Protein AF-A0A381VHI2-F1 (afdb_monomer_lite)

Foldseek 3Di:
DQDKDKFKFFWADWAQDPQKTKTWTWGADPVRDTDIAIEIFGHSVVQVVQVDDPVQRDGRWIKMFIAGADPVPPSYGHGQWMQGPVRDITGRPPPPDD

Radius of gyration: 12.61 Å; chains: 1; bounding box: 37×30×30 Å

Organism: NCBI:txid408172

Structure (mmCIF, N/CA/C/O backbone):
data_AF-A0A381VHI2-F1
#
_entry.id   AF-A0A381VHI2-F1
#
loop_
_atom_site.group_PDB
_atom_site.id
_atom_site.type_symbol
_atom_site.label_atom_id
_atom_site.label_alt_id
_atom_site.label_comp_id
_atom_site.label_asym_id
_atom_site.label_entity_id
_atom_site.label_seq_id
_atom_site.pdbx_PDB_ins_code
_atom_site.Cartn_x
_atom_site.Cartn_y
_atom_site.Cartn_z
_atom_site.occupancy
_atom_site.B_iso_or_equiv
_atom_site.auth_seq_id
_atom_site.auth_comp_id
_atom_site.auth_asym_id
_atom_site.auth_atom_id
_atom_site.pdbx_PDB_model_num
ATOM 1 N N . MET A 1 1 ? 13.023 7.750 13.895 1.00 44.47 1 MET A N 1
ATOM 2 C CA . MET A 1 1 ? 12.296 6.467 13.904 1.00 44.47 1 MET A CA 1
ATOM 3 C C . MET A 1 1 ? 10.905 6.735 13.371 1.00 44.47 1 MET A C 1
ATOM 5 O O . MET A 1 1 ? 10.010 7.087 14.129 1.00 44.47 1 MET A O 1
ATOM 9 N N . THR A 1 2 ? 10.760 6.719 12.054 1.00 56.09 2 THR A N 1
ATOM 10 C CA . THR A 1 2 ? 9.449 6.704 11.409 1.00 56.09 2 THR A CA 1
ATOM 11 C C . THR A 1 2 ? 8.868 5.321 11.686 1.00 56.09 2 THR A C 1
ATOM 13 O O . THR A 1 2 ? 9.534 4.333 11.403 1.00 56.09 2 THR A O 1
ATOM 16 N N . LYS A 1 3 ? 7.722 5.242 12.368 1.00 67.38 3 LYS A N 1
ATOM 17 C CA . LYS A 1 3 ? 7.064 3.957 12.604 1.00 67.38 3 LYS A CA 1
ATOM 18 C C . LYS A 1 3 ? 6.345 3.570 11.322 1.00 67.38 3 LYS A C 1
ATOM 20 O O . LYS A 1 3 ? 5.474 4.316 10.879 1.00 67.38 3 LYS A O 1
ATOM 25 N N . GLU A 1 4 ? 6.739 2.445 10.754 1.00 80.62 4 GLU A N 1
ATOM 26 C CA . GLU A 1 4 ? 5.985 1.787 9.698 1.00 80.62 4 GLU A CA 1
ATOM 27 C C . GLU A 1 4 ? 4.617 1.374 10.244 1.00 80.62 4 GLU A C 1
ATOM 29 O O . GLU A 1 4 ? 4.493 0.960 11.404 1.00 80.62 4 GLU A O 1
ATOM 34 N N . ILE A 1 5 ? 3.589 1.527 9.418 1.00 85.56 5 ILE A N 1
ATOM 35 C CA . ILE A 1 5 ? 2.252 1.017 9.689 1.00 85.56 5 ILE A CA 1
ATOM 36 C C . ILE A 1 5 ? 1.884 -0.011 8.630 1.00 85.56 5 ILE A C 1
ATOM 38 O O . ILE A 1 5 ? 2.228 0.140 7.45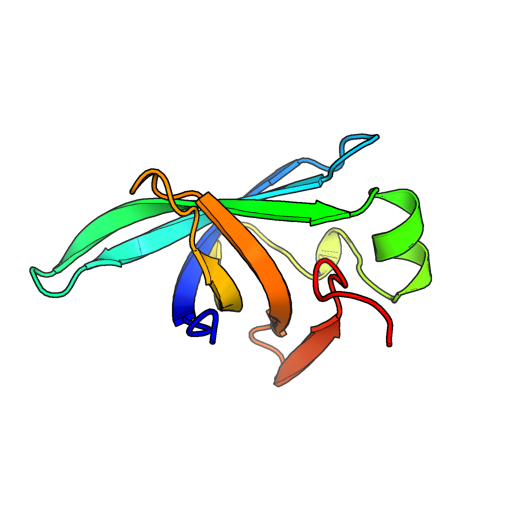7 1.00 85.56 5 ILE A O 1
ATOM 42 N N . ALA A 1 6 ? 1.172 -1.042 9.071 1.00 88.44 6 ALA A N 1
ATOM 43 C CA . ALA A 1 6 ? 0.552 -2.026 8.205 1.00 88.44 6 ALA A CA 1
ATOM 44 C C . ALA A 1 6 ? -0.930 -1.672 8.062 1.00 88.44 6 ALA A C 1
ATOM 46 O O . ALA A 1 6 ? -1.634 -1.553 9.066 1.00 88.44 6 ALA A O 1
ATOM 47 N N . ILE A 1 7 ? -1.396 -1.489 6.831 1.00 89.75 7 ILE A N 1
ATOM 48 C CA . ILE A 1 7 ? -2.805 -1.251 6.519 1.00 89.75 7 ILE A CA 1
ATOM 49 C C . ILE A 1 7 ? -3.292 -2.394 5.647 1.00 89.75 7 ILE A C 1
ATOM 51 O O . ILE A 1 7 ? -2.752 -2.646 4.571 1.00 89.75 7 ILE A O 1
ATOM 55 N N . GLU A 1 8 ? -4.353 -3.053 6.089 1.00 91.75 8 GLU A N 1
ATOM 56 C CA . GLU A 1 8 ? -5.061 -4.043 5.292 1.00 91.75 8 GLU A CA 1
ATOM 57 C C . GLU A 1 8 ? -6.368 -3.448 4.782 1.00 91.75 8 GLU A C 1
ATOM 59 O O . GLU A 1 8 ? -7.200 -2.980 5.561 1.00 91.75 8 GLU A O 1
ATOM 64 N N . GLY A 1 9 ? -6.569 -3.492 3.470 1.00 92.75 9 GLY A N 1
ATOM 65 C CA . GLY A 1 9 ? -7.764 -2.931 2.855 1.00 92.75 9 GLY A CA 1
ATOM 66 C C . GLY A 1 9 ? -8.082 -3.534 1.500 1.00 92.75 9 GLY A C 1
ATOM 67 O O . GLY A 1 9 ? -7.339 -4.358 0.962 1.00 92.75 9 GLY A O 1
ATOM 68 N N . LEU A 1 10 ? -9.225 -3.127 0.965 1.00 94.12 10 LEU A N 1
ATOM 69 C CA . LEU A 1 10 ? -9.704 -3.507 -0.355 1.00 94.12 10 LEU A CA 1
ATOM 70 C C . LEU A 1 10 ? -9.289 -2.451 -1.373 1.00 94.12 10 LEU A C 1
ATOM 72 O O . LEU A 1 10 ? -9.486 -1.263 -1.138 1.00 94.12 10 LEU A O 1
ATOM 76 N N . ILE A 1 11 ? -8.755 -2.869 -2.518 1.00 93.81 11 ILE A N 1
ATOM 77 C CA . ILE A 1 11 ? -8.428 -1.951 -3.612 1.00 93.81 11 ILE A CA 1
ATOM 78 C C . ILE A 1 11 ? -9.707 -1.297 -4.129 1.00 93.81 11 ILE A C 1
ATOM 80 O O . ILE A 1 11 ? -10.618 -1.988 -4.57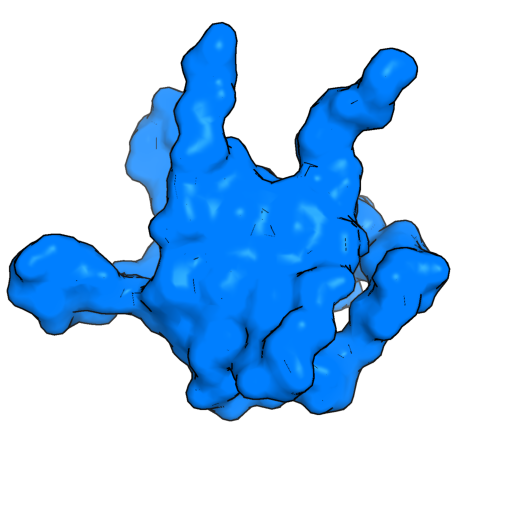7 1.00 93.81 11 ILE A O 1
ATOM 84 N N . LEU A 1 12 ? -9.751 0.030 -4.121 1.00 94.31 12 LEU A N 1
ATOM 85 C CA . LEU A 1 12 ? -10.811 0.803 -4.761 1.00 94.31 12 LEU A CA 1
ATOM 86 C C . LEU A 1 12 ? -10.417 1.182 -6.185 1.00 94.31 12 LEU A C 1
ATOM 88 O O . LEU A 1 12 ? -11.178 0.961 -7.121 1.00 94.31 12 LEU A O 1
ATOM 92 N N . GLU A 1 13 ? -9.217 1.734 -6.347 1.00 92.25 13 GLU A N 1
ATOM 93 C CA . GLU A 1 13 ? -8.714 2.201 -7.636 1.00 92.25 13 GLU A CA 1
ATOM 94 C C . GLU A 1 13 ? -7.185 2.283 -7.617 1.00 92.25 13 GLU A C 1
ATOM 96 O O . GLU A 1 13 ? -6.589 2.630 -6.600 1.00 92.25 13 GLU A O 1
ATOM 101 N N . MET A 1 14 ? -6.545 1.984 -8.749 1.00 89.38 14 MET A N 1
ATOM 102 C CA . MET A 1 14 ? -5.107 2.174 -8.941 1.00 89.38 14 MET A CA 1
ATOM 103 C C . MET A 1 14 ? -4.852 3.134 -10.103 1.00 89.38 14 MET A C 1
ATOM 105 O O . MET A 1 14 ? -5.090 2.819 -11.274 1.00 89.38 14 MET A O 1
ATOM 109 N N . GLU A 1 15 ? -4.285 4.287 -9.782 1.00 90.69 15 GLU A N 1
ATOM 110 C CA . GLU A 1 15 ? -3.901 5.324 -10.722 1.00 90.69 15 GLU A CA 1
ATOM 111 C C . GLU A 1 15 ? -2.418 5.217 -11.091 1.00 90.69 15 GLU A C 1
ATOM 113 O O . GLU A 1 15 ? -1.507 5.578 -10.345 1.00 90.69 15 GLU A O 1
ATOM 118 N N . TRP A 1 16 ? -2.158 4.792 -12.323 1.00 88.25 16 TRP A N 1
ATOM 119 C CA . TRP A 1 16 ? -0.807 4.698 -12.875 1.00 88.25 16 TRP A CA 1
ATOM 120 C C . TRP A 1 16 ? -0.366 6.023 -13.494 1.00 88.25 16 TRP A C 1
ATOM 122 O O . TRP A 1 16 ? -0.286 6.146 -14.720 1.00 88.25 16 TRP A O 1
ATOM 132 N N . ARG A 1 17 ? -0.091 7.024 -12.658 1.00 84.31 17 ARG A N 1
ATOM 133 C CA . ARG A 1 17 ? 0.412 8.326 -13.111 1.00 84.31 17 ARG A CA 1
ATOM 134 C C . ARG A 1 17 ? 1.938 8.421 -12.993 1.00 84.31 17 ARG A C 1
ATOM 136 O O . ARG A 1 17 ? 2.596 7.681 -12.266 1.00 84.31 17 ARG A O 1
ATOM 143 N N . ASN A 1 18 ? 2.510 9.334 -13.775 1.00 79.19 18 ASN A N 1
ATOM 144 C CA . ASN A 1 18 ? 3.884 9.806 -13.617 1.00 79.19 18 ASN A CA 1
ATOM 145 C C . ASN A 1 18 ? 3.804 11.283 -13.196 1.00 79.19 18 ASN A C 1
ATOM 147 O O . ASN A 1 18 ? 3.011 12.011 -13.796 1.00 79.19 18 ASN A O 1
ATOM 151 N N . PRO A 1 19 ? 4.593 11.751 -12.214 1.00 80.56 19 PRO A N 1
ATOM 152 C CA . PRO A 1 19 ? 5.750 11.080 -11.608 1.00 80.56 19 PRO A CA 1
ATOM 153 C C . PRO A 1 19 ? 5.444 10.102 -10.458 1.00 80.56 19 PRO A C 1
ATOM 155 O O . PRO A 1 19 ? 6.335 9.329 -10.121 1.00 80.56 19 PRO A O 1
ATOM 158 N N . HIS A 1 20 ? 4.218 10.078 -9.925 1.00 84.69 20 HIS A N 1
ATOM 159 C CA . HIS A 1 20 ? 3.802 9.184 -8.832 1.00 84.69 20 HIS A CA 1
ATOM 160 C C . HIS A 1 20 ? 2.558 8.386 -9.212 1.00 84.69 20 HIS A C 1
ATOM 162 O O . HIS A 1 20 ? 1.607 8.960 -9.752 1.00 84.69 20 HIS A O 1
ATOM 168 N N . ALA A 1 21 ? 2.572 7.086 -8.921 1.00 90.06 21 ALA A N 1
ATOM 169 C CA . ALA A 1 21 ? 1.376 6.256 -8.957 1.00 90.06 21 ALA A CA 1
ATOM 170 C C . ALA A 1 21 ? 0.666 6.294 -7.597 1.00 90.06 21 ALA A C 1
ATOM 172 O O . ALA A 1 21 ? 1.313 6.484 -6.566 1.00 90.06 21 ALA A O 1
ATOM 173 N N . TRP A 1 22 ? -0.649 6.091 -7.611 1.00 90.69 22 TRP A N 1
ATOM 174 C CA . TRP A 1 22 ? -1.501 6.164 -6.426 1.00 90.69 22 TRP A CA 1
ATOM 175 C C . TRP A 1 22 ? -2.432 4.958 -6.361 1.00 90.69 22 TRP A C 1
ATOM 177 O O . TRP A 1 22 ? -3.062 4.625 -7.358 1.00 90.69 22 TRP A O 1
ATOM 187 N N . LEU A 1 23 ? -2.549 4.318 -5.200 1.00 91.62 23 LEU A N 1
ATOM 188 C CA . LEU A 1 23 ? -3.545 3.274 -4.940 1.00 91.62 23 LEU A CA 1
ATOM 189 C C . LEU A 1 23 ? -4.491 3.781 -3.869 1.00 91.62 23 LEU A C 1
ATOM 191 O O . LEU A 1 23 ? -4.068 4.150 -2.778 1.00 91.62 23 LEU A O 1
ATOM 195 N N . GLN A 1 24 ? -5.776 3.774 -4.177 1.00 94.38 24 GLN A N 1
ATOM 196 C CA . GLN A 1 24 ? -6.817 3.993 -3.196 1.00 94.38 24 GLN A CA 1
ATOM 197 C C . GLN A 1 24 ? -7.276 2.651 -2.660 1.00 94.38 24 GLN A C 1
ATOM 199 O O . GLN A 1 24 ? -7.611 1.749 -3.433 1.00 94.38 24 GLN A O 1
ATOM 204 N N . ILE A 1 25 ? -7.326 2.539 -1.338 1.00 94.31 25 ILE A N 1
ATOM 205 C CA . ILE A 1 25 ? -7.932 1.395 -0.669 1.00 94.31 25 ILE A CA 1
ATOM 206 C C . ILE A 1 25 ? -9.000 1.846 0.315 1.00 94.31 25 ILE A C 1
ATOM 208 O O . ILE A 1 25 ? -8.950 2.956 0.845 1.00 94.31 25 ILE A O 1
ATOM 212 N N . GLU A 1 26 ? -9.927 0.946 0.593 1.00 94.31 26 GLU A N 1
ATOM 213 C CA . GLU A 1 26 ? -10.848 1.031 1.715 1.00 94.31 26 GLU A CA 1
ATOM 214 C C . GLU A 1 26 ? -10.350 0.110 2.827 1.00 94.31 26 GLU A C 1
ATOM 216 O O . GLU A 1 26 ? -10.270 -1.107 2.646 1.00 94.31 26 GLU A O 1
ATOM 221 N N . ALA A 1 27 ? -9.993 0.686 3.970 1.00 92.44 27 ALA A N 1
ATOM 222 C CA . ALA A 1 27 ? -9.652 -0.053 5.179 1.00 92.44 27 ALA A CA 1
ATOM 223 C C . ALA A 1 27 ? -10.685 0.258 6.261 1.00 92.44 27 ALA A C 1
ATOM 225 O O . ALA A 1 27 ? -11.183 1.377 6.339 1.00 92.44 27 ALA A O 1
ATOM 226 N N . ASN A 1 28 ? -11.008 -0.720 7.103 1.00 88.00 28 ASN A N 1
ATOM 227 C CA . ASN A 1 28 ? -11.874 -0.473 8.252 1.00 88.00 28 ASN A CA 1
ATOM 228 C C . ASN A 1 28 ? -11.025 -0.013 9.435 1.00 88.00 28 ASN A C 1
ATOM 230 O O . ASN A 1 28 ? -9.998 -0.627 9.729 1.00 88.00 28 ASN A O 1
ATOM 234 N N . ASN A 1 29 ? -11.460 1.044 10.112 1.00 81.06 29 ASN A N 1
ATOM 235 C CA . ASN A 1 29 ? -10.821 1.495 11.342 1.00 81.06 29 ASN A CA 1
ATOM 236 C C . ASN A 1 29 ? -11.175 0.595 12.537 1.00 81.06 29 ASN A C 1
ATOM 238 O O . ASN A 1 29 ? -11.958 -0.350 12.418 1.00 81.06 29 ASN A O 1
ATOM 242 N N . GLU A 1 30 ? -10.614 0.903 13.707 1.00 78.44 30 GLU A N 1
ATOM 243 C CA . GLU A 1 30 ? -10.886 0.169 14.952 1.00 78.44 30 GLU A CA 1
ATOM 244 C C . GLU A 1 30 ? -12.378 0.189 15.344 1.00 78.44 30 GLU A C 1
ATOM 246 O O . GLU A 1 30 ? -12.871 -0.761 15.950 1.00 78.44 30 GLU A O 1
ATOM 251 N N . ASP A 1 31 ? -13.116 1.224 14.936 1.00 82.50 31 ASP A N 1
ATOM 252 C CA . ASP A 1 31 ? -14.566 1.361 15.119 1.00 82.50 31 ASP A CA 1
ATOM 253 C C . ASP A 1 31 ? -15.401 0.608 14.059 1.00 82.50 31 ASP A C 1
ATOM 255 O O . ASP A 1 31 ? -16.632 0.641 14.101 1.00 82.50 31 ASP A O 1
ATOM 259 N N . GLY A 1 32 ? -14.765 -0.067 13.096 1.00 81.75 32 GLY A N 1
ATOM 260 C CA . GLY A 1 32 ? -15.433 -0.792 12.011 1.00 81.75 32 GLY A CA 1
ATOM 261 C C . GLY A 1 32 ? -16.037 0.101 10.921 1.00 81.75 32 GLY A C 1
ATOM 262 O O . GLY A 1 32 ? -16.865 -0.366 10.139 1.00 81.75 32 GLY A O 1
ATOM 263 N N . GLN A 1 33 ? -15.654 1.377 10.864 1.00 89.00 33 GLN A N 1
ATOM 264 C CA . GLN A 1 33 ? -16.069 2.307 9.818 1.00 89.00 33 GLN A CA 1
ATOM 265 C C . GLN A 1 33 ? -15.095 2.249 8.631 1.00 89.00 33 GLN A C 1
ATOM 267 O O . GLN A 1 33 ? -13.879 2.246 8.849 1.00 89.00 33 GLN A O 1
ATOM 272 N N . PRO A 1 34 ? -15.600 2.251 7.383 1.00 90.00 34 PRO A N 1
ATOM 273 C CA . PRO A 1 34 ? -14.754 2.278 6.201 1.00 90.00 34 PRO A CA 1
ATOM 274 C C . PRO A 1 34 ? -14.070 3.641 6.059 1.00 90.00 34 PRO A C 1
ATOM 276 O O . PRO A 1 34 ? -14.701 4.701 6.087 1.00 90.00 34 PRO A O 1
ATOM 279 N N . GLU A 1 35 ? -12.758 3.611 5.874 1.00 92.19 35 GLU A N 1
ATOM 280 C CA . GLU A 1 35 ? -11.907 4.765 5.644 1.00 92.19 35 GLU A CA 1
ATOM 281 C C . GLU A 1 35 ? -11.131 4.590 4.341 1.00 92.19 35 GLU A C 1
ATOM 283 O O . GLU A 1 35 ? -10.514 3.555 4.086 1.00 92.19 35 GLU A O 1
ATOM 288 N N . ILE A 1 36 ? -11.125 5.640 3.522 1.00 93.06 36 ILE A N 1
ATOM 289 C CA . ILE A 1 36 ? -10.345 5.663 2.287 1.00 93.06 36 ILE A CA 1
ATOM 290 C C . ILE A 1 36 ? -8.922 6.102 2.615 1.00 93.06 36 ILE A C 1
ATOM 292 O O . ILE A 1 36 ? -8.712 7.202 3.137 1.00 93.06 36 ILE A O 1
ATOM 296 N N . TRP A 1 37 ? -7.964 5.253 2.261 1.00 93.00 37 TRP A N 1
ATOM 297 C CA . TRP A 1 37 ? -6.536 5.519 2.351 1.00 93.00 37 TRP A CA 1
ATOM 298 C C . TRP A 1 37 ? -5.946 5.697 0.959 1.00 93.00 37 TRP A C 1
ATOM 300 O O . TRP A 1 37 ? -6.291 4.975 0.022 1.00 93.00 37 TRP A O 1
ATOM 310 N N . GLN A 1 38 ? -5.051 6.671 0.833 1.00 93.06 38 GLN A N 1
ATOM 311 C CA . GLN A 1 38 ? -4.301 6.934 -0.387 1.00 93.06 38 GLN A CA 1
ATOM 312 C C . GLN A 1 38 ? -2.863 6.478 -0.197 1.00 93.06 38 GLN A C 1
ATOM 314 O O . GLN A 1 38 ? -2.157 6.939 0.695 1.00 93.06 38 GLN A O 1
ATOM 319 N N . ILE A 1 39 ? -2.425 5.564 -1.044 1.00 91.75 39 ILE A N 1
ATOM 320 C CA . ILE A 1 39 ? -1.085 5.018 -0.996 1.00 91.75 39 ILE A CA 1
ATOM 321 C C . ILE A 1 39 ? -0.302 5.638 -2.136 1.00 91.75 39 ILE A C 1
ATOM 323 O O . ILE A 1 39 ? -0.648 5.464 -3.305 1.00 91.75 39 ILE A O 1
ATOM 327 N N . GLU A 1 40 ? 0.742 6.369 -1.777 1.00 89.75 40 GLU A N 1
ATOM 328 C CA . GLU A 1 40 ? 1.685 6.942 -2.719 1.00 89.75 40 GLU A CA 1
ATOM 329 C C . GLU A 1 40 ? 2.780 5.922 -3.036 1.00 89.75 40 GLU A C 1
ATOM 331 O O . GLU A 1 40 ? 3.360 5.293 -2.145 1.00 89.75 40 GLU A O 1
ATOM 336 N N . PHE A 1 41 ? 3.098 5.807 -4.321 1.00 88.19 41 PHE A N 1
AT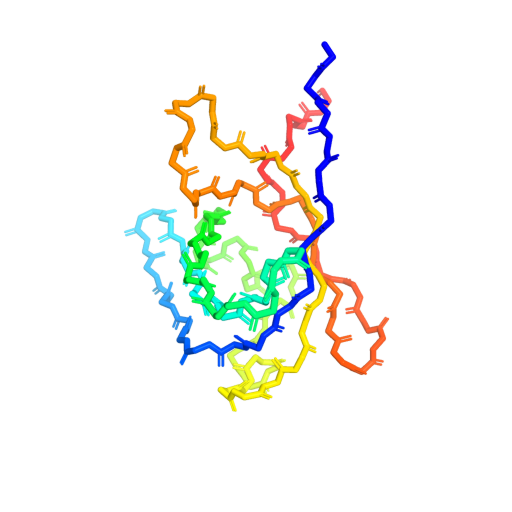OM 337 C CA . PHE A 1 41 ? 4.233 5.042 -4.811 1.00 88.19 41 PHE A CA 1
ATOM 338 C C . PHE A 1 41 ? 5.185 5.910 -5.632 1.00 88.19 41 PHE A C 1
ATOM 340 O O . PHE A 1 41 ? 4.889 7.042 -6.026 1.00 88.19 41 PHE A O 1
ATOM 347 N N . GLY A 1 42 ? 6.324 5.320 -5.997 1.00 84.56 42 GLY A N 1
ATOM 348 C CA . GLY A 1 42 ? 7.177 5.869 -7.044 1.00 84.56 42 GLY A CA 1
ATOM 349 C C . GLY A 1 42 ? 6.510 5.881 -8.429 1.00 84.56 42 GLY A C 1
ATOM 350 O O . GLY A 1 42 ? 5.351 5.506 -8.619 1.00 84.56 42 GLY A O 1
ATOM 351 N N . SER A 1 43 ? 7.279 6.290 -9.439 1.00 86.94 43 SER A N 1
ATOM 352 C CA . SER A 1 43 ? 6.777 6.368 -10.816 1.00 86.94 43 SER A CA 1
ATOM 353 C C . SER A 1 43 ? 6.245 5.031 -11.336 1.00 86.94 43 SER A C 1
ATOM 355 O O . SER A 1 43 ? 6.848 3.976 -11.110 1.00 86.94 43 SER A O 1
ATOM 357 N N . ALA A 1 44 ? 5.168 5.085 -12.123 1.00 87.44 44 ALA A N 1
ATOM 358 C CA . ALA A 1 44 ? 4.570 3.917 -12.767 1.00 87.44 44 ALA A CA 1
ATOM 359 C C . ALA A 1 44 ? 5.606 3.069 -13.532 1.00 87.44 44 ALA A C 1
ATOM 361 O O . ALA A 1 44 ? 5.573 1.840 -13.481 1.00 87.44 44 ALA A O 1
ATOM 362 N N . ASN A 1 45 ? 6.569 3.721 -14.195 1.00 87.38 45 ASN A N 1
ATOM 363 C CA . ASN A 1 45 ? 7.662 3.046 -14.898 1.00 87.38 45 ASN A CA 1
ATOM 364 C C . ASN A 1 45 ? 8.577 2.255 -13.950 1.00 87.38 45 ASN A C 1
ATOM 366 O O . ASN A 1 45 ? 8.969 1.131 -14.267 1.00 87.38 45 ASN A O 1
ATOM 370 N N . SER A 1 46 ? 8.924 2.825 -12.792 1.00 86.38 46 SER A N 1
ATOM 371 C CA . SER A 1 46 ? 9.722 2.131 -11.776 1.00 86.38 46 SER A CA 1
ATOM 372 C C . SER A 1 46 ? 8.973 0.930 -11.207 1.00 86.38 46 SER A C 1
ATOM 374 O O . SER A 1 46 ? 9.563 -0.142 -11.101 1.00 86.38 46 SER A O 1
ATOM 376 N N . LEU A 1 47 ? 7.679 1.072 -10.910 1.00 87.44 47 LEU A N 1
ATOM 377 C CA . LEU A 1 47 ? 6.844 -0.035 -10.434 1.00 87.44 47 LEU A CA 1
ATOM 378 C C . LEU A 1 47 ? 6.762 -1.168 -11.463 1.00 87.44 47 LEU A C 1
ATOM 380 O O . LEU A 1 47 ? 6.988 -2.330 -11.127 1.00 87.44 47 LEU A O 1
ATOM 384 N N . TYR A 1 48 ? 6.549 -0.841 -12.740 1.00 87.56 48 TYR A N 1
ATOM 385 C CA . TYR A 1 48 ? 6.536 -1.839 -13.812 1.00 87.56 48 TYR A CA 1
ATOM 386 C C . TYR A 1 48 ? 7.857 -2.614 -13.903 1.00 87.56 48 TYR A C 1
ATOM 388 O O . TYR A 1 48 ? 7.849 -3.842 -14.042 1.00 87.56 48 TYR A O 1
ATOM 396 N N . ARG A 1 49 ? 9.002 -1.924 -13.783 1.00 86.81 49 ARG A N 1
ATOM 397 C CA . ARG A 1 49 ? 10.326 -2.572 -13.746 1.00 86.81 49 ARG A CA 1
ATOM 398 C C . ARG A 1 49 ? 10.538 -3.437 -12.503 1.00 86.81 49 ARG A C 1
ATOM 400 O O . ARG A 1 49 ? 11.285 -4.403 -12.575 1.00 86.81 49 ARG A O 1
ATOM 407 N N . ARG A 1 50 ? 9.856 -3.127 -11.400 1.00 84.88 50 ARG A N 1
ATOM 408 C CA . ARG A 1 50 ? 9.851 -3.911 -10.153 1.00 84.88 50 ARG A CA 1
ATOM 409 C C . ARG A 1 50 ? 8.865 -5.083 -10.173 1.00 84.88 50 ARG A C 1
ATOM 411 O O . ARG A 1 50 ? 8.708 -5.762 -9.168 1.00 84.88 50 ARG A O 1
ATOM 418 N N . GLY A 1 51 ? 8.213 -5.334 -11.310 1.00 85.44 51 GLY A N 1
ATOM 419 C CA . GLY A 1 51 ? 7.326 -6.483 -11.494 1.00 85.44 51 GLY A CA 1
ATOM 420 C C . GLY A 1 51 ? 5.854 -6.205 -11.209 1.00 85.44 51 GLY A C 1
ATOM 421 O O . GLY A 1 51 ? 5.046 -7.105 -11.392 1.00 85.44 51 GLY A O 1
ATOM 422 N N . TRP A 1 52 ? 5.482 -4.973 -10.854 1.00 89.00 52 TRP A N 1
ATOM 423 C CA . TRP A 1 52 ? 4.078 -4.625 -10.674 1.00 89.00 52 TRP A CA 1
ATOM 424 C C . TRP A 1 52 ? 3.327 -4.693 -12.003 1.00 89.00 52 TRP A C 1
ATOM 426 O O . TRP A 1 52 ? 3.815 -4.198 -13.029 1.00 89.00 52 TRP A O 1
ATOM 436 N N . ARG A 1 53 ? 2.126 -5.267 -11.996 1.00 87.81 53 ARG A N 1
ATOM 437 C CA . ARG A 1 53 ? 1.209 -5.256 -13.140 1.00 87.81 53 ARG A CA 1
ATOM 438 C C . ARG A 1 53 ? -0.154 -4.756 -12.698 1.00 87.81 53 ARG A C 1
ATOM 440 O O . ARG A 1 53 ? -0.527 -4.866 -11.537 1.00 87.81 53 ARG A O 1
ATOM 447 N N . ARG A 1 54 ? -0.901 -4.196 -13.649 1.00 84.88 54 ARG A N 1
ATOM 448 C CA . ARG A 1 54 ? -2.266 -3.712 -13.403 1.00 84.88 54 ARG A CA 1
ATOM 449 C C . ARG A 1 54 ? -3.209 -4.864 -13.066 1.00 84.88 54 ARG A C 1
ATOM 451 O O . ARG A 1 54 ? -4.011 -4.738 -12.154 1.00 84.88 54 ARG A O 1
ATOM 458 N N . ASP A 1 55 ? -3.048 -5.986 -13.763 1.00 86.56 55 ASP A N 1
ATOM 459 C CA . ASP A 1 55 ? -3.832 -7.207 -13.563 1.00 86.56 55 ASP A CA 1
ATOM 460 C C . ASP A 1 55 ? -3.649 -7.834 -12.174 1.00 86.56 55 ASP A C 1
ATOM 462 O O . ASP A 1 55 ? -4.542 -8.523 -11.694 1.00 86.56 55 ASP A O 1
ATOM 466 N N . ASP A 1 56 ? -2.523 -7.569 -11.502 1.00 84.38 56 ASP A N 1
ATOM 467 C CA . ASP A 1 56 ? -2.262 -8.053 -10.140 1.00 84.38 56 ASP A CA 1
ATOM 468 C C . ASP A 1 56 ? -3.037 -7.266 -9.064 1.00 84.38 56 ASP A C 1
ATOM 470 O O . ASP A 1 56 ? -3.067 -7.673 -7.903 1.00 84.38 56 ASP A O 1
ATOM 474 N N . LEU A 1 57 ? -3.660 -6.141 -9.434 1.00 87.06 57 LEU A N 1
ATOM 475 C CA . LEU A 1 57 ? -4.341 -5.211 -8.531 1.00 87.06 57 LEU A CA 1
ATOM 476 C C . LEU A 1 57 ? -5.816 -5.009 -8.922 1.00 87.06 57 LEU A C 1
ATOM 478 O O . LEU A 1 57 ? -6.219 -3.886 -9.245 1.00 87.06 57 LEU A O 1
ATOM 482 N N . PRO A 1 58 ? -6.644 -6.069 -8.931 1.00 88.69 58 PRO A N 1
ATOM 483 C CA . PRO A 1 58 ? -8.052 -5.916 -9.252 1.00 88.69 58 PRO A CA 1
ATOM 484 C C . PRO A 1 58 ? -8.792 -5.158 -8.144 1.00 88.69 58 PRO A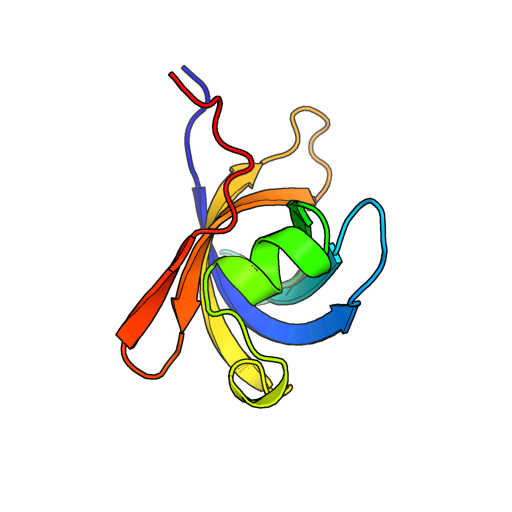 C 1
ATOM 486 O O . PRO A 1 58 ? -8.531 -5.338 -6.954 1.00 88.69 58 PRO A O 1
ATOM 489 N N . VAL A 1 59 ? -9.758 -4.331 -8.543 1.00 91.62 59 VAL A N 1
ATOM 490 C CA . VAL A 1 59 ? -10.667 -3.645 -7.613 1.00 91.62 59 VAL A CA 1
ATOM 491 C C . VAL A 1 59 ? -11.424 -4.682 -6.778 1.00 91.62 59 VAL A C 1
ATOM 493 O O . VAL A 1 59 ? -11.903 -5.687 -7.303 1.00 91.62 59 VAL A O 1
ATOM 496 N N . GLY A 1 60 ? -11.507 -4.451 -5.471 1.00 90.94 60 GLY A N 1
ATOM 497 C CA . GLY A 1 60 ? -12.068 -5.371 -4.485 1.00 90.94 60 GLY A CA 1
ATOM 498 C C . GLY A 1 60 ? -11.086 -6.429 -3.972 1.00 90.94 60 GLY A C 1
ATOM 499 O O . GLY A 1 60 ? -11.451 -7.212 -3.099 1.00 90.94 60 GLY A O 1
ATOM 500 N N . ALA A 1 61 ? -9.844 -6.473 -4.466 1.00 91.19 61 ALA A N 1
ATOM 501 C CA . ALA A 1 61 ? -8.828 -7.357 -3.906 1.00 91.19 61 ALA A CA 1
ATOM 502 C C . ALA A 1 61 ? -8.367 -6.870 -2.534 1.00 91.19 61 ALA A C 1
ATOM 504 O O . ALA A 1 61 ? -8.102 -5.683 -2.348 1.00 91.19 61 ALA A O 1
ATOM 505 N N . LYS A 1 62 ? -8.206 -7.803 -1.592 1.00 91.56 62 LYS A N 1
ATOM 506 C CA . LYS A 1 62 ? -7.593 -7.508 -0.299 1.00 91.56 62 LYS A CA 1
ATOM 507 C C . LYS A 1 62 ? -6.076 -7.454 -0.450 1.00 91.56 62 LYS A C 1
ATOM 509 O O . LYS A 1 62 ? -5.470 -8.426 -0.892 1.00 91.56 62 LYS A O 1
ATOM 514 N N . VAL A 1 63 ? -5.477 -6.342 -0.049 1.00 92.25 63 VAL A N 1
ATOM 515 C CA . VAL A 1 63 ? -4.026 -6.134 -0.034 1.00 92.25 63 VAL A CA 1
ATOM 516 C C . VAL A 1 63 ? -3.573 -5.664 1.340 1.00 92.25 63 VAL A C 1
ATOM 518 O O . VAL A 1 63 ? -4.329 -5.015 2.064 1.00 92.25 63 VAL A O 1
ATOM 521 N N . SER A 1 64 ? -2.333 -5.995 1.687 1.00 92.06 64 SER A N 1
ATOM 522 C CA . SER A 1 64 ? -1.663 -5.474 2.878 1.00 92.06 64 SER A CA 1
ATOM 523 C C . SER A 1 64 ? -0.559 -4.529 2.435 1.00 92.06 64 SER A C 1
ATOM 525 O O . SER A 1 64 ? 0.325 -4.932 1.683 1.00 92.06 64 SER A O 1
ATOM 527 N N . ILE A 1 65 ? -0.604 -3.283 2.884 1.00 91.31 65 ILE A N 1
ATOM 528 C CA . ILE A 1 65 ? 0.406 -2.267 2.598 1.00 91.31 65 ILE A CA 1
ATOM 529 C C . ILE A 1 65 ? 1.224 -2.033 3.852 1.00 91.31 65 ILE A C 1
ATOM 531 O O . ILE A 1 65 ? 0.652 -1.753 4.902 1.00 91.31 65 ILE A O 1
ATOM 535 N N . ASN A 1 66 ? 2.544 -2.088 3.722 1.00 89.50 66 ASN A N 1
ATOM 536 C CA . ASN A 1 66 ? 3.462 -1.617 4.745 1.00 89.50 66 ASN A CA 1
ATOM 537 C C . ASN A 1 66 ? 4.132 -0.339 4.256 1.00 89.50 66 ASN A C 1
ATOM 539 O O . ASN A 1 66 ? 4.581 -0.240 3.108 1.00 89.50 66 ASN A O 1
ATOM 543 N N . GLY A 1 67 ? 4.174 0.666 5.120 1.00 89.69 67 GLY A N 1
ATOM 544 C CA . GLY A 1 67 ? 4.852 1.902 4.783 1.00 89.69 67 GLY A CA 1
ATOM 545 C C . GLY A 1 67 ? 4.713 2.988 5.826 1.00 89.69 67 GLY A C 1
ATOM 546 O O . GLY A 1 67 ? 4.307 2.763 6.967 1.00 89.69 67 GLY A O 1
ATOM 547 N N . LEU A 1 68 ? 5.065 4.198 5.415 1.00 86.75 68 LEU A N 1
ATOM 548 C CA . LEU A 1 68 ? 5.162 5.345 6.302 1.00 86.75 68 LEU A CA 1
ATOM 549 C C . LEU A 1 68 ? 3.917 6.224 6.178 1.00 86.75 68 LEU A C 1
ATOM 551 O O . LEU A 1 68 ? 3.649 6.737 5.088 1.00 86.75 68 LEU A O 1
ATOM 555 N N . PRO A 1 69 ? 3.170 6.456 7.271 1.00 87.75 69 PRO A N 1
ATOM 556 C CA . PRO A 1 69 ? 2.045 7.373 7.231 1.00 87.75 69 PRO A CA 1
ATOM 557 C C . PRO A 1 69 ? 2.528 8.815 7.070 1.00 87.75 69 PRO A C 1
ATOM 559 O O . PRO A 1 69 ? 3.607 9.200 7.540 1.00 87.75 69 PRO A O 1
ATOM 562 N N . ALA A 1 70 ? 1.697 9.641 6.444 1.00 85.81 70 ALA A N 1
ATOM 563 C CA . ALA A 1 70 ? 1.931 11.068 6.338 1.00 85.81 70 ALA A CA 1
ATOM 564 C C . ALA A 1 70 ? 2.014 11.709 7.729 1.00 85.81 70 ALA A C 1
ATOM 566 O O . ALA A 1 70 ? 1.184 11.485 8.610 1.00 85.81 70 ALA A O 1
ATOM 567 N N . ARG A 1 71 ? 3.017 12.572 7.915 1.00 80.25 71 ARG A N 1
ATOM 568 C CA . ARG A 1 71 ? 3.256 13.267 9.192 1.00 80.25 71 ARG A CA 1
ATOM 569 C C . ARG A 1 71 ? 2.188 14.304 9.535 1.00 80.25 71 ARG A C 1
ATOM 571 O O . ARG A 1 71 ? 2.088 14.700 10.688 1.00 80.25 71 ARG A O 1
ATOM 578 N N . ASP A 1 72 ? 1.426 14.739 8.537 1.00 80.56 72 ASP A N 1
ATOM 579 C CA . ASP A 1 72 ? 0.372 15.748 8.662 1.00 80.56 72 ASP A CA 1
ATOM 580 C C . ASP A 1 72 ? -0.946 15.171 9.223 1.00 80.56 72 ASP A C 1
ATOM 582 O O . ASP A 1 72 ? -1.902 15.899 9.450 1.00 80.56 72 ASP A O 1
ATOM 586 N N . GLY A 1 73 ? -1.021 13.852 9.450 1.00 75.19 73 GLY A N 1
ATOM 587 C CA . GLY A 1 73 ? -2.246 13.184 9.916 1.00 75.19 73 GLY A CA 1
ATOM 588 C C . GLY A 1 73 ? -3.273 12.925 8.809 1.00 75.19 73 GLY A C 1
ATOM 589 O O . GLY A 1 73 ? -4.339 12.373 9.071 1.00 75.19 73 GLY A O 1
ATOM 590 N N . SER A 1 74 ? -2.946 13.279 7.565 1.00 85.56 74 SER A N 1
ATOM 591 C CA . SER A 1 74 ? -3.693 12.847 6.384 1.00 85.56 74 SER A CA 1
ATOM 592 C C . SER A 1 74 ? -3.639 11.321 6.233 1.00 85.56 74 SER A C 1
ATOM 594 O O . SER A 1 74 ? -2.634 10.693 6.568 1.00 85.56 74 SER A O 1
ATOM 596 N N . ARG A 1 75 ? -4.686 10.721 5.651 1.00 88.00 75 ARG A N 1
ATOM 597 C CA . ARG A 1 75 ? -4.766 9.276 5.340 1.00 88.00 75 ARG A CA 1
ATOM 598 C C . ARG A 1 75 ? -3.939 8.891 4.107 1.00 88.00 75 ARG A C 1
ATOM 600 O O . ARG A 1 75 ? -4.404 8.174 3.222 1.00 88.00 75 ARG A O 1
ATOM 607 N N . VAL A 1 76 ? -2.730 9.434 4.028 1.00 90.44 76 VAL A N 1
ATOM 608 C CA . VAL A 1 76 ? -1.773 9.177 2.956 1.00 90.44 76 VAL A CA 1
ATOM 609 C C . VAL A 1 76 ? -0.637 8.342 3.521 1.00 90.44 76 VAL A C 1
ATOM 611 O O . VAL A 1 76 ? -0.132 8.645 4.602 1.00 90.44 76 VAL A O 1
ATOM 614 N N . VAL A 1 77 ? -0.231 7.300 2.805 1.00 89.62 77 VAL A N 1
ATOM 615 C CA . VAL A 1 77 ? 0.864 6.408 3.202 1.00 89.62 77 VAL A CA 1
ATOM 616 C C . VAL A 1 77 ? 1.827 6.260 2.038 1.00 89.62 77 VAL A C 1
ATOM 618 O O . VAL A 1 77 ? 1.413 5.923 0.935 1.00 89.62 77 VAL A O 1
ATOM 621 N N . GLY A 1 78 ? 3.116 6.483 2.276 1.00 89.56 78 GLY A N 1
ATOM 622 C CA . GLY A 1 78 ? 4.152 6.108 1.319 1.00 89.56 78 GLY A CA 1
ATOM 623 C C . GLY A 1 78 ? 4.430 4.616 1.446 1.00 89.56 78 GLY A C 1
ATOM 624 O O . GLY A 1 78 ? 4.959 4.195 2.476 1.00 89.56 78 GLY A O 1
ATOM 625 N N . ALA A 1 79 ? 4.055 3.823 0.443 1.00 87.62 79 ALA A N 1
ATOM 626 C CA . ALA A 1 79 ? 4.243 2.375 0.492 1.00 87.62 79 ALA A CA 1
ATOM 627 C C . ALA A 1 79 ? 5.704 1.971 0.289 1.00 87.62 79 ALA A C 1
ATOM 629 O O . ALA A 1 79 ? 6.346 2.313 -0.706 1.00 87.62 79 ALA A O 1
ATOM 630 N N . GLU A 1 80 ? 6.201 1.132 1.185 1.00 87.31 80 GLU A N 1
ATOM 631 C CA . GLU A 1 80 ? 7.502 0.487 1.040 1.00 87.31 80 GL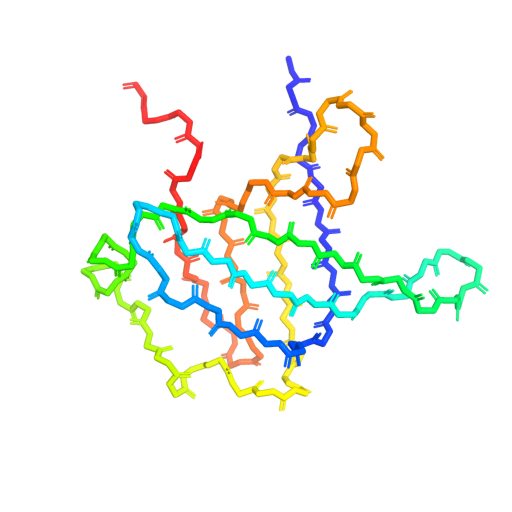U A CA 1
ATOM 632 C C . GLU A 1 80 ? 7.341 -0.854 0.330 1.00 87.31 80 GLU A C 1
ATOM 634 O O . GLU A 1 80 ? 7.993 -1.102 -0.697 1.00 87.31 80 GLU A O 1
ATOM 639 N N . ASP A 1 81 ? 6.375 -1.646 0.786 1.00 87.69 81 ASP A N 1
ATOM 640 C CA . ASP A 1 81 ? 5.978 -2.910 0.190 1.00 87.69 81 ASP A CA 1
ATOM 641 C C . ASP A 1 81 ? 4.462 -3.129 0.256 1.00 87.69 81 ASP A C 1
ATOM 643 O O . ASP A 1 81 ? 3.748 -2.613 1.117 1.00 87.69 81 ASP A O 1
ATOM 647 N N . VAL A 1 82 ? 3.960 -3.883 -0.719 1.00 89.56 82 VAL A N 1
ATOM 648 C CA . VAL A 1 82 ? 2.558 -4.284 -0.802 1.00 89.56 82 VAL A CA 1
ATOM 649 C C . VAL A 1 82 ? 2.488 -5.780 -1.013 1.00 89.56 82 VAL A C 1
ATOM 651 O O . VAL A 1 82 ? 3.020 -6.315 -1.984 1.00 89.56 82 VAL A O 1
ATOM 654 N N . THR A 1 83 ? 1.798 -6.458 -0.110 1.00 90.62 83 THR A N 1
ATOM 655 C CA . THR A 1 83 ? 1.509 -7.882 -0.209 1.00 90.62 83 THR A CA 1
ATOM 656 C C . THR A 1 83 ? 0.151 -8.079 -0.869 1.00 90.62 83 THR A C 1
ATOM 658 O O . THR A 1 83 ? -0.884 -7.610 -0.388 1.00 90.62 83 THR A O 1
ATOM 661 N N . LEU A 1 84 ? 0.183 -8.766 -2.006 1.00 88.44 84 LEU A N 1
ATOM 662 C CA . LEU A 1 84 ? -0.971 -9.145 -2.806 1.00 88.44 84 LEU A CA 1
ATOM 663 C C . LEU A 1 84 ? -1.741 -10.303 -2.153 1.00 88.44 84 LEU A C 1
ATOM 665 O O . LEU A 1 84 ? -1.150 -11.079 -1.397 1.00 88.44 84 LEU A O 1
ATOM 669 N N . PRO A 1 85 ? -3.027 -10.504 -2.499 1.00 83.62 85 PRO A N 1
ATOM 670 C CA . PRO A 1 85 ? -3.821 -11.624 -1.975 1.00 83.62 85 PRO A CA 1
ATOM 671 C C . PRO A 1 85 ? -3.246 -13.001 -2.344 1.00 83.62 85 PRO A C 1
ATOM 673 O O . PRO A 1 85 ? -3.498 -13.986 -1.660 1.00 83.62 85 PRO A O 1
ATOM 676 N N . ASP A 1 86 ? -2.448 -13.058 -3.410 1.00 84.81 86 ASP A N 1
ATOM 677 C CA . ASP A 1 86 ? -1.738 -14.249 -3.888 1.00 84.81 86 ASP A CA 1
ATOM 678 C C . ASP A 1 86 ? -0.482 -14.583 -3.046 1.00 84.81 86 ASP A C 1
ATOM 680 O O . ASP A 1 86 ? 0.235 -15.537 -3.327 1.00 84.81 86 ASP A O 1
ATOM 684 N N . GLY A 1 87 ? -0.172 -13.776 -2.022 1.00 83.12 87 GLY A N 1
ATOM 685 C CA . GLY A 1 87 ? 0.998 -13.937 -1.150 1.00 83.12 87 GLY A CA 1
ATOM 686 C C . GLY A 1 87 ? 2.294 -13.344 -1.711 1.00 83.12 87 GLY A C 1
ATOM 687 O O . GLY A 1 87 ? 3.331 -13.385 -1.051 1.00 83.12 87 GLY A O 1
ATOM 688 N N . ARG A 1 88 ? 2.256 -12.768 -2.917 1.00 87.06 88 ARG A N 1
ATOM 689 C CA . ARG A 1 88 ? 3.391 -12.056 -3.518 1.00 87.06 88 ARG A CA 1
ATOM 690 C C . ARG A 1 88 ? 3.561 -10.678 -2.883 1.00 87.06 88 ARG A C 1
ATOM 692 O O . ARG A 1 88 ? 2.625 -9.884 -2.882 1.00 87.06 88 ARG A O 1
ATOM 699 N N . THR A 1 89 ? 4.771 -10.368 -2.429 1.00 87.88 89 THR A N 1
ATOM 700 C CA . THR A 1 89 ? 5.137 -9.032 -1.939 1.00 87.88 89 THR A CA 1
ATOM 701 C C . THR A 1 89 ? 5.849 -8.246 -3.035 1.00 87.88 89 THR A C 1
ATOM 703 O O . THR A 1 89 ? 6.850 -8.696 -3.595 1.00 87.88 89 THR A O 1
ATOM 706 N N . LEU A 1 90 ? 5.319 -7.070 -3.357 1.00 87.56 90 LEU A N 1
ATOM 707 C CA . LEU A 1 90 ? 5.844 -6.156 -4.358 1.00 87.56 90 LEU A CA 1
ATOM 708 C C . LEU A 1 90 ? 6.433 -4.917 -3.686 1.00 87.56 90 LEU A C 1
ATOM 710 O O . LEU A 1 90 ? 5.770 -4.239 -2.907 1.00 87.56 90 LEU A O 1
ATOM 714 N N . PHE A 1 91 ? 7.673 -4.584 -4.037 1.00 83.56 91 PHE A N 1
ATOM 715 C CA . PHE A 1 91 ? 8.359 -3.419 -3.484 1.00 83.56 91 PHE A CA 1
ATOM 716 C C . PHE A 1 91 ? 7.982 -2.147 -4.237 1.00 83.56 91 PHE A C 1
ATOM 718 O O . PHE A 1 91 ? 8.135 -2.058 -5.460 1.00 83.56 91 PHE A O 1
ATOM 725 N N . ALA A 1 92 ? 7.544 -1.143 -3.493 1.00 76.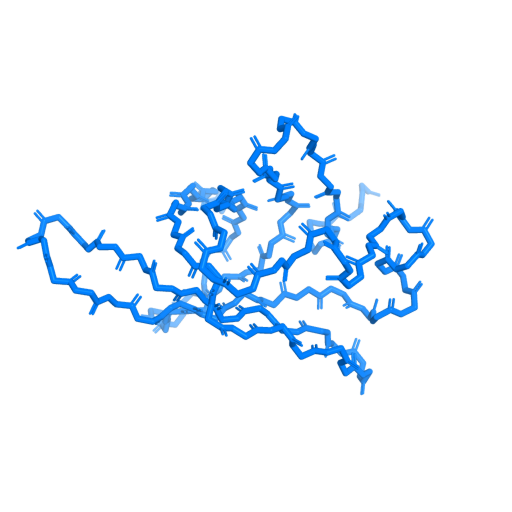44 92 ALA A N 1
ATOM 726 C CA . ALA A 1 92 ? 7.143 0.169 -3.977 1.00 76.44 92 ALA A CA 1
ATOM 727 C C . ALA A 1 92 ? 8.279 1.203 -3.890 1.00 76.44 92 ALA A C 1
ATOM 729 O O . ALA A 1 92 ? 8.416 2.048 -4.778 1.00 76.44 92 ALA A O 1
ATOM 730 N N . GLY A 1 93 ? 9.168 1.051 -2.901 1.00 61.53 93 GLY A N 1
ATOM 731 C CA . GLY A 1 93 ? 10.465 1.728 -2.856 1.00 61.53 93 GLY A CA 1
ATOM 732 C C . GLY A 1 93 ? 10.453 3.216 -2.556 1.00 61.53 93 GLY A C 1
ATOM 733 O O . GLY A 1 93 ? 11.336 3.905 -3.060 1.00 61.53 93 GLY A O 1
ATOM 734 N N . THR A 1 94 ? 9.492 3.713 -1.778 1.00 57.38 94 THR A N 1
ATOM 735 C CA . THR A 1 94 ? 9.592 5.065 -1.201 1.00 57.38 94 THR A CA 1
ATOM 736 C C . THR A 1 94 ? 10.409 5.106 0.095 1.00 57.38 94 THR A C 1
ATOM 738 O O . THR A 1 94 ? 10.634 6.189 0.630 1.00 57.38 94 THR A O 1
ATOM 741 N N . GLY A 1 95 ? 10.884 3.957 0.591 1.00 44.62 95 GLY A N 1
ATOM 742 C CA . GLY A 1 95 ? 11.897 3.907 1.644 1.00 44.62 95 GLY A CA 1
ATOM 743 C C . GLY A 1 95 ? 13.218 4.511 1.149 1.00 44.62 95 GLY A C 1
ATOM 744 O O . GLY A 1 95 ? 13.551 4.326 -0.027 1.00 44.62 95 GLY A O 1
ATOM 745 N N . PRO A 1 96 ? 13.964 5.255 1.990 1.00 36.12 96 PRO A N 1
ATOM 746 C CA . PRO A 1 96 ? 15.268 5.772 1.604 1.00 36.12 96 PRO A CA 1
ATOM 747 C C . PRO A 1 96 ? 16.155 4.600 1.171 1.00 36.12 96 PRO A C 1
ATOM 749 O O . PRO A 1 96 ? 16.447 3.698 1.956 1.00 36.12 96 PRO A O 1
ATOM 752 N N . GLU A 1 97 ? 16.534 4.601 -0.106 1.00 37.28 97 GLU A N 1
ATOM 753 C CA . GLU A 1 97 ? 17.624 3.773 -0.608 1.00 37.28 97 GLU A CA 1
ATOM 754 C C . GLU A 1 97 ? 18.871 4.130 0.219 1.00 37.28 97 GLU A C 1
ATOM 756 O O . GLU A 1 97 ? 19.128 5.313 0.447 1.00 37.28 97 GLU A O 1
ATOM 761 N N . ASN A 1 98 ? 19.529 3.095 0.752 1.00 34.47 98 ASN A N 1
ATOM 762 C CA . ASN A 1 98 ? 20.643 3.147 1.712 1.00 34.47 98 ASN A CA 1
ATOM 763 C C . ASN A 1 98 ? 21.673 4.250 1.416 1.00 34.47 98 ASN A C 1
ATOM 765 O O . ASN A 1 98 ? 22.157 4.293 0.260 1.00 34.47 98 ASN A O 1
#

Sequence (98 aa):
MTKEIAIEGLILEMEWRNPHAWLQIEANNEDGQPEIWQIEFGSANSLYRRGWRRDDLPVGAKVSINGLPARDGSRVVGAEDVTLPDGRTLFAGTGPEN

pLDDT: mean 84.26, std 12.45, range [34.47, 94.38]

Secondary structure (DSSP, 8-state):
-PPPEEEEEEEEEEE--SS--EEEEEEE-TTS-EEEEEEE-S-HHHHHHTT--STTS-TT-EEEEEEEEPTTS-SEEEEEEEE-TTS-EEE---S---

InterPro domains:
  IPR046150 Protein of unknown function DUF6152 [PF19649] (1-75)